Protein AF-A0A4U6RSF4-F1 (afdb_monomer_lite)

Foldseek 3Di:
DDDFDFPDWDKAWPDVVQTWIKIWTDGPNDTDIDIDTNVNVVVVVVVVVVVVVVVVVVVVVVD

Sequence (63 aa):
MSVQRATNIAVSTASAAPLRGTIEIDCSGTVATFAIDEEMAHRLCADLERFLTQAQHKTRAAR

pLDDT: mean 79.71, std 13.42, range [44.09, 91.5]

Radius of gyration: 15.29 Å; chains: 1; bounding box: 34×22×41 Å

Structure (mmCIF, N/CA/C/O backbone):
data_AF-A0A4U6RSF4-F1
#
_entry.id   AF-A0A4U6RSF4-F1
#
loop_
_atom_site.group_PDB
_atom_site.id
_atom_site.type_symbol
_atom_site.label_atom_id
_atom_site.label_alt_id
_atom_site.label_comp_id
_atom_site.label_asym_id
_atom_site.label_entity_id
_atom_site.label_seq_id
_atom_site.pdbx_PDB_ins_code
_atom_site.Cartn_x
_atom_site.Cartn_y
_atom_site.Cartn_z
_atom_site.occupancy
_atom_site.B_iso_or_equiv
_atom_site.auth_seq_id
_atom_site.auth_comp_id
_atom_site.auth_asym_id
_atom_site.auth_atom_id
_atom_site.pdbx_PDB_model_num
ATOM 1 N N . MET A 1 1 ? -11.067 15.530 15.739 1.00 44.88 1 MET A N 1
ATOM 2 C CA . MET A 1 1 ? -10.640 14.566 14.703 1.00 44.88 1 MET A CA 1
ATOM 3 C C . MET A 1 1 ? -10.903 13.171 15.243 1.00 44.88 1 MET A C 1
ATOM 5 O O . MET A 1 1 ? -10.468 12.898 16.355 1.00 44.88 1 MET A O 1
ATOM 9 N N . SER A 1 2 ? -11.660 12.331 14.538 1.00 60.59 2 SER A N 1
ATOM 10 C CA . SER A 1 2 ? -11.838 10.923 14.907 1.00 60.59 2 SER A CA 1
ATOM 11 C C . SER A 1 2 ? -10.646 10.121 14.386 1.00 60.59 2 SER A C 1
ATOM 13 O O . SER A 1 2 ? -10.344 10.153 13.197 1.00 60.59 2 SER A O 1
ATOM 15 N N . VAL A 1 3 ? -9.941 9.427 15.278 1.00 70.06 3 VAL A N 1
ATOM 16 C CA . VAL A 1 3 ? -8.895 8.475 14.889 1.00 70.06 3 VAL A CA 1
ATOM 17 C C . VAL A 1 3 ? -9.582 7.138 14.649 1.00 70.06 3 VAL A C 1
ATOM 19 O O . VAL A 1 3 ? -10.114 6.545 15.586 1.00 70.06 3 VAL A O 1
ATOM 22 N N . GLN A 1 4 ? -9.610 6.677 13.401 1.00 68.62 4 GLN A N 1
ATOM 23 C CA . GLN A 1 4 ? -10.074 5.330 13.084 1.00 68.62 4 GLN A CA 1
ATOM 24 C C . GLN A 1 4 ? -8.899 4.362 13.177 1.00 68.62 4 GLN A C 1
ATOM 26 O O . GLN A 1 4 ? -7.830 4.602 12.615 1.00 68.62 4 GLN A O 1
ATOM 31 N N . ARG A 1 5 ? -9.084 3.278 13.933 1.00 78.88 5 ARG A N 1
ATOM 32 C CA . ARG A 1 5 ? -8.064 2.244 14.076 1.00 78.88 5 ARG A CA 1
ATOM 33 C C . ARG A 1 5 ? -8.166 1.301 12.884 1.00 78.88 5 ARG A C 1
ATOM 35 O O . ARG A 1 5 ? -9.182 0.628 12.732 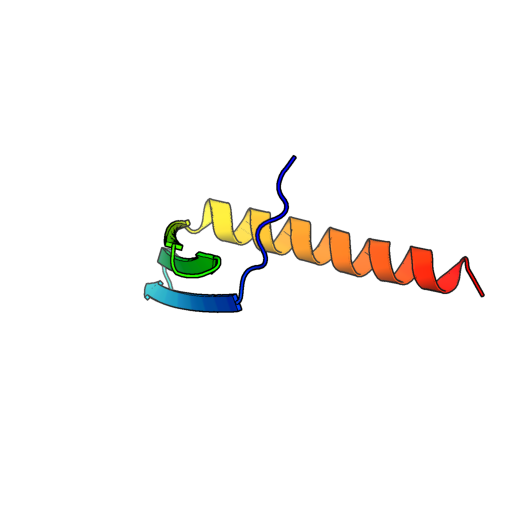1.00 78.88 5 ARG A O 1
ATOM 42 N N . ALA A 1 6 ? -7.106 1.238 12.086 1.00 81.38 6 ALA A N 1
ATOM 43 C CA . ALA A 1 6 ? -6.947 0.167 11.115 1.00 81.38 6 ALA A CA 1
ATOM 44 C C . ALA A 1 6 ? -6.866 -1.165 11.875 1.00 81.38 6 ALA A C 1
ATOM 46 O O . ALA A 1 6 ? -6.043 -1.328 12.780 1.00 81.38 6 ALA A O 1
ATOM 47 N N . THR A 1 7 ? -7.768 -2.080 11.548 1.00 84.88 7 THR A N 1
ATOM 48 C CA . THR A 1 7 ? -7.852 -3.416 12.151 1.00 84.88 7 THR A CA 1
ATOM 49 C C . THR A 1 7 ? -7.157 -4.460 11.293 1.00 84.88 7 THR A C 1
ATOM 51 O O . THR A 1 7 ? -6.573 -5.396 11.834 1.00 84.88 7 THR A O 1
ATOM 54 N N . ASN A 1 8 ? -7.159 -4.260 9.975 1.00 86.38 8 ASN A N 1
ATOM 55 C CA . ASN A 1 8 ? -6.458 -5.103 9.025 1.00 86.38 8 ASN A CA 1
ATOM 56 C C . ASN A 1 8 ? -5.909 -4.261 7.867 1.00 86.38 8 ASN A C 1
ATOM 58 O O . ASN A 1 8 ? -6.545 -3.290 7.451 1.00 86.38 8 ASN A O 1
ATOM 62 N N . ILE A 1 9 ? -4.730 -4.631 7.369 1.00 87.94 9 ILE A N 1
ATOM 63 C CA . ILE A 1 9 ? -4.095 -4.016 6.201 1.00 87.94 9 ILE A CA 1
ATOM 64 C C . ILE A 1 9 ? -3.654 -5.149 5.279 1.00 87.94 9 ILE A C 1
ATOM 66 O O . ILE A 1 9 ? -2.794 -5.947 5.653 1.00 87.94 9 ILE A O 1
ATOM 70 N N . ALA A 1 10 ? -4.232 -5.210 4.083 1.00 88.75 10 ALA A N 1
ATOM 71 C CA . ALA A 1 10 ? -3.853 -6.159 3.044 1.00 88.75 10 ALA A CA 1
ATOM 72 C C . ALA A 1 10 ? -3.186 -5.416 1.884 1.00 88.75 10 ALA A C 1
ATOM 74 O O . ALA A 1 10 ? -3.654 -4.362 1.455 1.00 88.75 10 ALA A O 1
ATOM 75 N N . VAL A 1 11 ? -2.079 -5.965 1.381 1.00 87.38 11 VAL A N 1
ATOM 76 C CA . VAL A 1 11 ? -1.353 -5.418 0.230 1.00 87.38 11 VAL A CA 1
ATOM 77 C C . VAL A 1 11 ? -1.285 -6.487 -0.846 1.00 87.38 11 VAL A C 1
ATOM 79 O O . VAL A 1 11 ? -0.754 -7.573 -0.615 1.00 87.38 11 VAL A O 1
ATOM 82 N N . SER A 1 12 ? -1.806 -6.157 -2.022 1.00 87.19 12 SER A N 1
ATOM 83 C CA . SER A 1 12 ? -1.880 -7.058 -3.167 1.00 87.19 12 SER A CA 1
ATOM 84 C C . SER A 1 12 ? -1.144 -6.447 -4.350 1.00 87.19 12 SER A C 1
ATOM 86 O O . SER A 1 12 ? -1.501 -5.369 -4.826 1.00 87.19 12 SER A O 1
ATOM 88 N N . THR A 1 13 ? -0.123 -7.140 -4.847 1.00 88.06 13 THR A N 1
ATOM 89 C CA . THR A 1 13 ? 0.668 -6.699 -6.004 1.00 88.06 13 THR A CA 1
ATOM 90 C C . THR A 1 13 ? 0.122 -7.341 -7.273 1.00 88.06 13 THR A C 1
ATOM 92 O O . THR A 1 13 ? 0.107 -8.563 -7.396 1.00 88.06 13 THR A O 1
ATOM 95 N N . ALA A 1 14 ? -0.314 -6.519 -8.226 1.00 85.19 14 ALA A N 1
ATOM 96 C CA . ALA A 1 14 ? -0.813 -6.966 -9.524 1.00 85.19 14 ALA A CA 1
ATOM 97 C C . ALA A 1 14 ? 0.313 -7.115 -10.562 1.00 85.19 14 ALA A C 1
ATOM 99 O O . ALA A 1 14 ? 0.251 -7.991 -11.419 1.00 85.19 14 ALA A O 1
ATOM 100 N N . SER A 1 15 ? 1.344 -6.267 -10.495 1.00 83.62 15 SER A N 1
ATOM 101 C CA . SER A 1 15 ? 2.523 -6.341 -11.364 1.00 83.62 15 SER A CA 1
ATOM 102 C C . SER A 1 15 ? 3.758 -5.829 -10.634 1.00 83.62 15 SER A C 1
ATOM 104 O O . SER A 1 15 ? 3.668 -4.872 -9.866 1.00 83.62 15 SER A O 1
ATOM 106 N N . ALA A 1 16 ? 4.907 -6.456 -10.892 1.00 80.19 16 ALA A N 1
ATOM 107 C CA . ALA A 1 16 ? 6.199 -6.040 -10.352 1.00 80.19 16 ALA A CA 1
ATOM 108 C C . ALA A 1 16 ? 6.942 -5.039 -11.259 1.00 80.19 16 ALA A C 1
ATOM 110 O O . ALA A 1 16 ? 7.817 -4.333 -10.771 1.00 80.19 16 ALA A O 1
ATOM 111 N N . ALA A 1 17 ? 6.606 -4.969 -12.555 1.00 85.56 17 ALA A N 1
ATOM 112 C CA . ALA A 1 17 ? 7.222 -4.042 -13.509 1.00 85.56 17 ALA A CA 1
ATOM 113 C C . ALA A 1 17 ? 6.256 -3.708 -14.674 1.00 85.56 17 ALA A C 1
ATOM 115 O O . ALA A 1 17 ? 5.971 -4.586 -15.492 1.00 85.56 17 ALA A O 1
ATOM 116 N N . PRO A 1 18 ? 5.731 -2.468 -14.770 1.00 78.38 18 PRO A N 1
ATOM 117 C CA . PRO A 1 18 ? 5.820 -1.423 -13.748 1.00 78.38 18 PRO A CA 1
ATOM 118 C C . PRO A 1 18 ? 5.090 -1.853 -12.471 1.00 78.38 18 PRO A C 1
ATOM 120 O O . PRO A 1 18 ? 4.133 -2.638 -12.539 1.00 78.38 18 PRO A O 1
ATOM 123 N N . LEU A 1 19 ? 5.533 -1.352 -11.316 1.00 84.56 19 LEU A N 1
ATOM 124 C CA . LEU A 1 19 ? 4.922 -1.712 -10.037 1.00 84.56 19 LEU A CA 1
ATOM 125 C C . LEU A 1 19 ? 3.472 -1.215 -9.993 1.00 84.56 19 LEU A C 1
ATOM 127 O O . LEU A 1 19 ? 3.197 -0.022 -10.134 1.00 84.56 19 LEU A O 1
ATOM 131 N N . ARG A 1 20 ? 2.539 -2.146 -9.792 1.00 89.19 20 ARG A N 1
ATOM 132 C CA . ARG A 1 20 ? 1.114 -1.859 -9.608 1.00 89.19 20 ARG A CA 1
ATOM 133 C C . ARG A 1 20 ? 0.556 -2.743 -8.516 1.00 89.19 20 ARG A C 1
ATOM 135 O O . ARG A 1 20 ? 0.733 -3.961 -8.555 1.00 89.19 20 ARG A O 1
ATOM 142 N N . GLY A 1 21 ? -0.156 -2.148 -7.577 1.00 90.12 21 GLY A N 1
ATOM 143 C CA . GLY A 1 21 ? -0.760 -2.876 -6.475 1.00 90.12 21 GLY A CA 1
ATOM 144 C C . GLY A 1 21 ? -1.986 -2.181 -5.916 1.00 90.12 21 GLY A C 1
ATOM 145 O O . GLY A 1 21 ? -2.410 -1.131 -6.392 1.00 90.12 21 GLY A O 1
ATOM 146 N N . THR A 1 22 ? -2.555 -2.796 -4.894 1.00 91.50 22 THR A N 1
ATOM 147 C CA . THR A 1 22 ? -3.692 -2.281 -4.140 1.00 91.50 22 THR A CA 1
ATOM 148 C C . THR A 1 22 ? -3.426 -2.459 -2.653 1.00 91.50 22 THR A C 1
ATOM 150 O O . THR A 1 22 ? -2.862 -3.473 -2.239 1.00 91.50 22 THR A O 1
ATOM 153 N N . ILE A 1 23 ? -3.791 -1.453 -1.863 1.00 89.31 23 ILE A N 1
ATOM 154 C CA . ILE A 1 23 ? -3.823 -1.518 -0.402 1.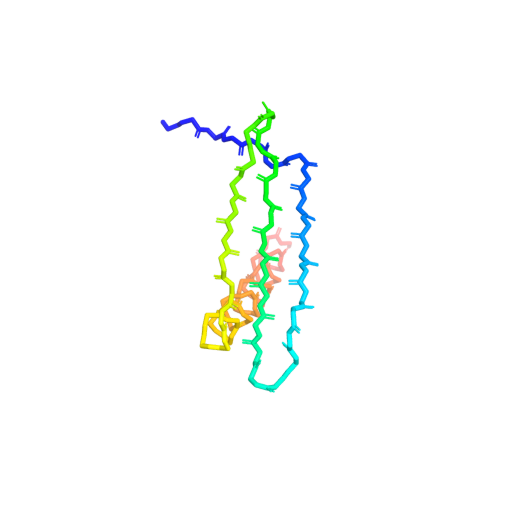00 89.31 23 ILE A CA 1
ATOM 155 C C . ILE A 1 23 ? -5.283 -1.484 0.008 1.00 89.31 23 ILE A C 1
ATOM 157 O O . ILE A 1 23 ? -6.000 -0.552 -0.351 1.00 89.31 23 ILE A O 1
ATOM 161 N N . GLU A 1 24 ? -5.695 -2.451 0.809 1.00 90.62 24 GLU A N 1
ATOM 162 C CA . GLU A 1 24 ? -6.991 -2.461 1.471 1.00 90.62 24 GLU A CA 1
ATOM 163 C C . GLU A 1 24 ? -6.780 -2.261 2.969 1.00 90.62 24 GLU A C 1
ATOM 165 O O . GLU A 1 24 ? -5.973 -2.948 3.598 1.00 90.62 24 GLU A O 1
ATOM 170 N N . ILE A 1 25 ? -7.492 -1.294 3.542 1.00 89.38 25 ILE A N 1
ATOM 171 C CA . ILE A 1 25 ? -7.432 -0.957 4.963 1.00 89.38 25 ILE A CA 1
ATOM 172 C C . ILE A 1 25 ? -8.832 -1.112 5.541 1.00 89.38 25 ILE A C 1
ATOM 174 O O . ILE A 1 25 ? -9.735 -0.353 5.190 1.00 89.38 25 ILE A O 1
ATOM 178 N N . ASP A 1 26 ? -9.006 -2.074 6.445 1.00 88.38 26 ASP A N 1
ATOM 179 C CA . ASP A 1 26 ? -10.248 -2.231 7.200 1.00 88.38 26 ASP A CA 1
ATOM 180 C C . ASP A 1 26 ? -10.221 -1.336 8.441 1.00 88.38 26 ASP A C 1
ATOM 182 O O . ASP A 1 26 ? -9.489 -1.577 9.411 1.00 88.38 26 ASP A O 1
ATOM 186 N N . CYS A 1 27 ? -11.062 -0.311 8.412 1.00 86.25 27 CYS A N 1
ATOM 187 C CA . CYS A 1 27 ? -11.353 0.580 9.516 1.00 86.25 27 CYS A CA 1
ATOM 188 C C . CYS A 1 27 ? -12.731 0.246 10.092 1.00 86.25 27 CYS A C 1
ATOM 190 O O . CYS A 1 27 ? -13.742 0.847 9.715 1.00 86.25 27 CYS A O 1
ATOM 192 N N . SER A 1 28 ? -12.774 -0.672 11.062 1.00 80.56 28 SER A N 1
ATOM 193 C CA . SER A 1 28 ? -13.982 -0.987 11.841 1.00 80.56 28 SER A CA 1
ATOM 194 C C . SER A 1 28 ? -15.210 -1.300 10.970 1.00 80.56 28 SER A C 1
ATOM 196 O O . SER A 1 28 ? -16.297 -0.776 11.214 1.00 80.56 28 SER A O 1
ATOM 198 N N . GLY A 1 29 ? -15.030 -2.123 9.933 1.00 80.69 29 GLY A N 1
ATOM 199 C CA . GLY A 1 29 ? -16.096 -2.522 9.010 1.00 80.69 29 GLY A CA 1
ATOM 200 C C . GLY A 1 29 ? -16.265 -1.604 7.797 1.00 80.69 29 GLY A C 1
ATOM 201 O O . GLY A 1 29 ? -17.148 -1.838 6.976 1.00 80.69 29 GLY A O 1
ATOM 202 N N . THR A 1 30 ? -15.428 -0.571 7.658 1.00 83.38 30 THR A N 1
ATOM 203 C CA . THR A 1 30 ? -15.291 0.205 6.417 1.00 83.38 30 THR A CA 1
ATOM 204 C C . THR A 1 30 ? -13.967 -0.141 5.755 1.00 83.38 30 THR A C 1
ATOM 206 O O . THR A 1 30 ? -12.915 0.072 6.351 1.00 83.38 30 THR A O 1
ATOM 209 N N . VAL A 1 31 ? -14.007 -0.632 4.517 1.00 86.69 31 VAL A N 1
ATOM 210 C CA . VAL A 1 31 ? -12.795 -0.943 3.749 1.00 86.69 31 VAL A CA 1
ATOM 211 C C . VAL A 1 31 ? -12.441 0.241 2.854 1.00 86.69 31 VAL A C 1
ATOM 213 O O . VAL A 1 31 ? -13.203 0.607 1.961 1.00 86.69 31 VAL A O 1
ATOM 216 N N . ALA A 1 32 ? -11.276 0.839 3.089 1.00 87.19 32 ALA A N 1
ATOM 217 C CA . ALA A 1 32 ? -10.680 1.823 2.195 1.00 87.19 32 ALA A CA 1
ATOM 218 C C . ALA A 1 32 ? -9.702 1.119 1.249 1.00 87.19 32 ALA A C 1
ATOM 220 O O . ALA A 1 32 ? -8.806 0.413 1.705 1.00 87.19 32 ALA A O 1
ATOM 221 N N . THR A 1 33 ? -9.875 1.304 -0.060 1.00 89.81 33 THR A N 1
ATOM 222 C CA . THR A 1 33 ? -9.012 0.702 -1.089 1.00 89.81 33 THR A CA 1
ATOM 223 C C . THR A 1 33 ? -8.226 1.786 -1.813 1.00 89.81 33 THR A C 1
ATOM 225 O O . THR A 1 33 ? -8.804 2.764 -2.286 1.00 89.81 33 THR A O 1
ATOM 228 N N . PHE A 1 34 ? -6.915 1.600 -1.927 1.00 88.44 34 PHE A N 1
ATOM 229 C CA . PHE A 1 34 ? -6.000 2.522 -2.592 1.00 88.44 34 PHE A CA 1
ATOM 230 C C . PHE A 1 34 ? -5.237 1.785 -3.683 1.00 88.44 34 PHE A C 1
ATOM 232 O O . PHE A 1 34 ? -4.711 0.701 -3.442 1.00 88.44 34 PHE A O 1
ATOM 239 N N . ALA A 1 35 ? -5.137 2.379 -4.869 1.00 89.12 35 ALA A N 1
ATOM 240 C CA . ALA A 1 35 ? -4.224 1.893 -5.893 1.00 89.12 35 ALA A CA 1
ATOM 241 C C . ALA A 1 35 ? -2.810 2.419 -5.612 1.00 89.12 35 ALA A C 1
ATOM 243 O O . ALA A 1 35 ? -2.630 3.602 -5.321 1.00 89.12 35 ALA A O 1
ATOM 244 N N . ILE A 1 36 ? -1.818 1.537 -5.710 1.00 88.81 36 ILE A N 1
ATOM 245 C CA . ILE A 1 36 ? -0.401 1.893 -5.694 1.00 88.81 36 ILE A CA 1
ATOM 246 C C . ILE A 1 36 ? 0.124 1.812 -7.121 1.00 88.81 36 ILE A C 1
ATOM 248 O O . ILE A 1 36 ? -0.005 0.777 -7.782 1.00 88.81 36 ILE A O 1
ATOM 252 N N . ASP A 1 37 ? 0.779 2.881 -7.550 1.00 89.62 37 ASP A N 1
ATOM 253 C CA . ASP A 1 37 ? 1.682 2.884 -8.690 1.00 89.62 37 ASP A CA 1
ATOM 254 C C . ASP A 1 37 ? 3.143 2.992 -8.229 1.00 89.62 37 ASP A C 1
ATOM 256 O O . ASP A 1 37 ? 3.458 3.154 -7.046 1.00 89.62 37 ASP A O 1
ATOM 260 N N . GLU A 1 38 ? 4.048 2.861 -9.189 1.00 86.94 38 GLU A N 1
ATOM 261 C CA . GLU A 1 38 ? 5.482 2.845 -8.948 1.00 86.94 38 GLU A CA 1
ATOM 262 C C . GLU A 1 38 ? 5.996 4.142 -8.315 1.00 86.94 38 GLU A C 1
ATOM 264 O O . GLU A 1 38 ? 6.818 4.090 -7.404 1.00 86.94 38 GLU A O 1
ATOM 269 N N . GLU A 1 39 ? 5.488 5.307 -8.716 1.00 89.75 39 GLU A N 1
ATOM 270 C CA . GLU A 1 39 ? 5.908 6.582 -8.132 1.00 89.75 39 GLU A CA 1
ATOM 271 C C . GLU A 1 39 ? 5.475 6.692 -6.664 1.00 89.75 39 GLU A C 1
ATOM 273 O O . GLU A 1 39 ? 6.282 7.037 -5.793 1.00 89.75 39 GLU A O 1
ATOM 278 N N . MET A 1 40 ? 4.217 6.354 -6.370 1.00 87.31 40 MET A N 1
ATOM 279 C CA . MET A 1 40 ? 3.680 6.363 -5.013 1.00 87.31 40 MET A CA 1
ATOM 280 C C . MET A 1 40 ? 4.439 5.391 -4.107 1.00 87.31 40 MET A C 1
ATOM 282 O O . MET A 1 40 ? 4.759 5.738 -2.969 1.00 87.31 40 MET A O 1
ATOM 286 N N . ALA A 1 41 ? 4.769 4.197 -4.602 1.00 84.44 41 ALA A N 1
ATOM 287 C CA . ALA A 1 41 ? 5.534 3.216 -3.842 1.00 84.44 41 ALA A CA 1
ATOM 288 C C . ALA A 1 41 ? 6.927 3.732 -3.464 1.00 84.44 41 ALA A C 1
ATOM 290 O O . ALA A 1 41 ? 7.329 3.610 -2.309 1.00 84.44 41 ALA A O 1
ATOM 291 N N . HIS A 1 42 ? 7.644 4.358 -4.402 1.00 88.56 42 HIS A N 1
ATOM 292 C CA . HIS A 1 42 ? 8.957 4.937 -4.117 1.00 88.56 42 HIS A CA 1
ATOM 293 C C . HIS A 1 42 ? 8.872 6.043 -3.059 1.00 88.56 42 HIS A C 1
ATOM 295 O O . HIS A 1 42 ? 9.692 6.076 -2.139 1.00 88.56 42 HIS A O 1
ATOM 301 N N . ARG A 1 43 ? 7.856 6.913 -3.143 1.00 89.19 43 ARG A N 1
ATOM 302 C CA . ARG A 1 43 ? 7.619 7.963 -2.137 1.00 89.19 43 ARG A CA 1
ATOM 303 C C . ARG A 1 43 ? 7.315 7.370 -0.760 1.00 89.19 43 ARG A C 1
ATOM 305 O O . ARG A 1 43 ? 7.937 7.773 0.217 1.00 89.19 43 ARG A O 1
ATOM 312 N N . LEU A 1 44 ? 6.427 6.375 -0.692 1.00 84.88 44 LEU A N 1
ATOM 313 C CA . LEU A 1 44 ? 6.100 5.660 0.547 1.00 84.88 44 LEU A CA 1
ATOM 314 C C . LEU A 1 44 ? 7.343 5.034 1.183 1.00 84.88 44 LEU A C 1
ATOM 316 O O . LEU A 1 44 ? 7.562 5.194 2.380 1.00 84.88 44 LEU A O 1
ATOM 320 N N . CYS A 1 45 ? 8.177 4.360 0.391 1.00 86.12 45 CYS A N 1
ATOM 321 C CA . CYS A 1 45 ? 9.423 3.772 0.874 1.00 86.12 45 CYS A CA 1
ATOM 322 C C . CYS A 1 45 ? 10.380 4.833 1.439 1.00 86.12 45 CYS A C 1
ATOM 324 O O . CYS A 1 45 ? 10.906 4.643 2.535 1.00 86.12 45 CYS A O 1
ATOM 326 N N . ALA A 1 46 ? 10.560 5.960 0.745 1.00 88.62 46 ALA A N 1
ATOM 327 C CA . ALA A 1 46 ? 11.418 7.050 1.211 1.00 88.62 46 ALA A CA 1
ATOM 328 C C . ALA A 1 46 ? 10.901 7.689 2.514 1.00 88.62 46 ALA A C 1
ATOM 330 O O . ALA A 1 46 ? 11.674 7.947 3.442 1.00 88.62 46 ALA A O 1
ATOM 331 N N . ASP A 1 47 ? 9.589 7.908 2.619 1.00 88.19 47 ASP A N 1
ATOM 332 C CA . ASP A 1 47 ? 8.967 8.465 3.822 1.00 88.19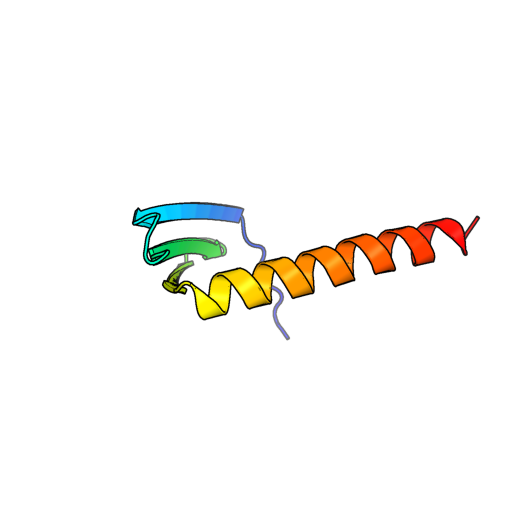 47 ASP A CA 1
ATOM 333 C C . ASP A 1 47 ? 9.062 7.496 5.010 1.00 88.19 47 ASP A C 1
ATOM 335 O O . ASP A 1 47 ? 9.356 7.918 6.133 1.00 88.19 47 ASP A O 1
ATOM 339 N N . LEU A 1 48 ? 8.877 6.193 4.769 1.00 85.75 48 LEU A N 1
ATOM 340 C CA . LEU A 1 48 ? 9.045 5.147 5.780 1.00 85.75 48 LEU A CA 1
ATOM 341 C C . LEU A 1 48 ? 10.492 5.060 6.268 1.00 85.75 48 LEU A C 1
ATOM 343 O O . LEU A 1 48 ? 10.726 5.029 7.476 1.00 85.75 48 LEU A O 1
ATOM 347 N N . GLU A 1 49 ? 11.466 5.067 5.358 1.00 87.31 49 GLU A N 1
ATOM 348 C CA . GLU A 1 49 ? 12.891 5.057 5.701 1.00 87.31 49 GLU A CA 1
ATOM 349 C C . GLU A 1 49 ? 13.259 6.270 6.562 1.00 87.31 49 GLU A C 1
ATOM 351 O O . GLU A 1 49 ? 13.895 6.137 7.617 1.00 87.31 49 GLU A O 1
ATOM 356 N N . ARG A 1 50 ? 12.785 7.458 6.171 1.00 87.62 50 ARG A N 1
ATOM 357 C CA . ARG A 1 50 ? 12.972 8.683 6.947 1.00 87.62 50 ARG A CA 1
ATOM 358 C C . ARG A 1 50 ? 12.338 8.573 8.329 1.00 87.62 50 ARG A C 1
ATOM 360 O O . ARG A 1 50 ? 12.983 8.932 9.315 1.00 87.62 50 ARG A O 1
ATOM 367 N N . PHE A 1 51 ? 11.098 8.095 8.419 1.00 83.88 51 PHE A N 1
ATOM 368 C CA . PHE A 1 51 ? 10.401 7.942 9.694 1.00 83.88 51 PHE A CA 1
ATOM 369 C C . PHE A 1 51 ? 11.140 6.977 10.625 1.00 83.88 51 PHE A C 1
ATOM 371 O O . PHE A 1 51 ? 11.383 7.321 11.780 1.00 83.88 51 PHE A O 1
ATOM 378 N N . LEU A 1 52 ? 11.550 5.807 10.129 1.00 82.00 52 LEU A N 1
ATOM 379 C CA . LEU A 1 52 ? 12.270 4.802 10.913 1.00 82.00 52 LEU A CA 1
ATOM 380 C C . LEU A 1 52 ? 13.618 5.332 11.410 1.00 82.00 52 LEU A C 1
ATOM 382 O O . LEU A 1 52 ? 13.933 5.210 12.595 1.00 82.00 52 LEU A O 1
ATOM 386 N N . THR A 1 53 ? 14.371 6.002 10.539 1.00 84.19 53 THR A N 1
ATOM 387 C CA . THR A 1 53 ? 15.665 6.600 10.891 1.00 84.19 53 THR A CA 1
ATOM 388 C C . THR A 1 53 ? 15.500 7.711 11.936 1.00 84.19 53 THR A C 1
ATOM 390 O O . THR A 1 53 ? 16.238 7.775 12.921 1.00 84.19 53 THR A O 1
ATOM 393 N N . GLN A 1 54 ? 14.492 8.576 11.790 1.00 73.12 54 GLN A N 1
ATOM 394 C CA . GLN A 1 54 ? 14.230 9.656 12.749 1.00 73.12 54 GLN A CA 1
ATOM 395 C C . GLN A 1 54 ? 13.652 9.153 14.083 1.00 73.12 54 GLN A C 1
ATOM 397 O O . GLN A 1 54 ? 13.989 9.693 15.141 1.00 73.12 54 GLN A O 1
ATOM 402 N N . ALA A 1 55 ? 12.823 8.107 14.063 1.00 61.00 55 ALA A N 1
ATOM 403 C CA . ALA A 1 55 ? 12.292 7.470 15.265 1.00 61.00 55 ALA A CA 1
ATOM 404 C C . ALA A 1 55 ? 13.416 6.855 16.113 1.00 61.00 55 ALA A C 1
ATOM 406 O O . ALA A 1 55 ? 13.448 7.059 17.329 1.00 61.00 55 ALA A O 1
ATOM 407 N N . GLN A 1 56 ? 14.396 6.203 15.478 1.00 58.16 56 GLN A N 1
ATOM 408 C CA . GLN A 1 56 ? 15.570 5.658 16.167 1.00 58.16 56 GLN A CA 1
ATOM 409 C C . GLN A 1 56 ? 16.401 6.742 16.873 1.00 58.16 56 GLN A C 1
ATOM 411 O O . GLN A 1 56 ? 16.883 6.526 17.989 1.00 58.16 56 GLN A O 1
ATOM 416 N N . HIS A 1 57 ? 16.530 7.932 16.278 1.00 54.09 57 HIS A N 1
ATOM 417 C CA . HIS A 1 57 ? 17.247 9.045 16.906 1.00 54.09 57 HIS A CA 1
ATOM 418 C C . HIS A 1 57 ? 16.510 9.641 18.114 1.00 54.09 57 HIS A C 1
ATOM 420 O O . HIS A 1 57 ? 17.154 9.976 19.109 1.00 54.09 57 HIS A O 1
ATOM 426 N N . LYS A 1 58 ? 15.1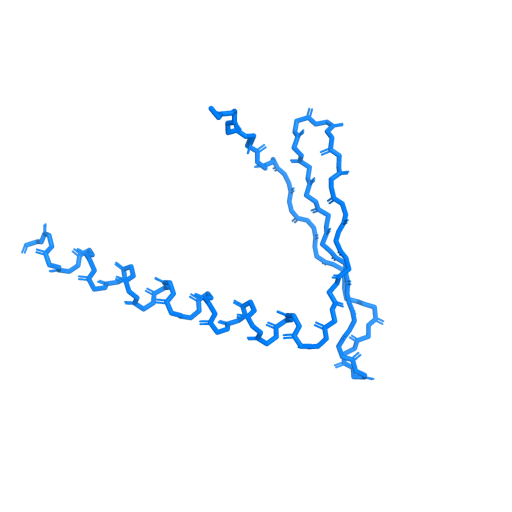73 9.721 18.081 1.00 51.19 58 LYS A N 1
ATOM 427 C CA . LYS A 1 58 ? 14.381 10.220 19.220 1.00 51.19 58 LYS A CA 1
ATOM 428 C C . LYS A 1 58 ? 14.425 9.289 20.431 1.00 51.19 58 LYS A C 1
ATOM 430 O O . LYS A 1 58 ? 14.547 9.774 21.551 1.00 51.19 58 LYS A O 1
ATOM 435 N N . THR A 1 59 ? 14.383 7.972 20.230 1.00 51.38 59 THR A N 1
ATOM 436 C CA . THR A 1 59 ? 14.481 7.004 21.338 1.00 51.38 59 THR A CA 1
ATOM 437 C C . THR A 1 59 ? 15.861 7.019 21.997 1.00 51.38 59 THR A C 1
ATOM 439 O O . THR A 1 59 ? 15.977 6.795 23.197 1.00 51.38 59 THR A O 1
ATOM 442 N N . ARG A 1 60 ? 16.917 7.325 21.235 1.00 51.47 60 ARG A N 1
ATOM 443 C CA . ARG A 1 60 ? 18.295 7.357 21.741 1.00 51.47 60 ARG A CA 1
ATOM 444 C C . ARG A 1 60 ? 18.651 8.649 22.489 1.00 51.47 60 ARG A C 1
ATOM 446 O O . ARG A 1 60 ? 19.532 8.610 23.335 1.00 51.47 60 ARG A O 1
ATOM 453 N N . ALA A 1 61 ? 17.975 9.763 22.204 1.00 50.22 61 ALA A N 1
ATOM 454 C CA . ALA A 1 61 ? 18.151 11.033 22.921 1.00 50.22 61 ALA A CA 1
ATOM 455 C C . ALA A 1 61 ? 17.339 11.128 24.231 1.0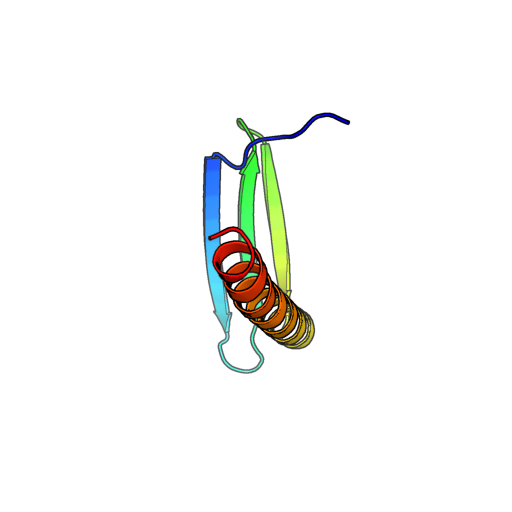0 50.22 61 ALA A C 1
ATOM 457 O O . ALA A 1 61 ? 17.553 12.047 25.014 1.00 50.22 61 ALA A O 1
ATOM 458 N N . ALA A 1 62 ? 16.404 10.202 24.464 1.00 50.97 62 ALA A N 1
ATOM 459 C CA . ALA A 1 62 ? 15.568 10.142 25.665 1.00 50.97 62 ALA A CA 1
ATOM 460 C C . ALA A 1 62 ? 16.102 9.165 26.736 1.00 50.97 62 ALA A C 1
ATOM 462 O O . ALA A 1 62 ? 15.339 8.750 27.609 1.00 50.97 62 ALA A O 1
ATOM 463 N N . ARG A 1 63 ? 17.373 8.756 26.640 1.00 44.09 63 ARG A N 1
ATOM 464 C CA . ARG A 1 63 ? 18.006 7.774 27.527 1.00 44.09 63 ARG A CA 1
ATOM 465 C C . ARG A 1 63 ? 19.186 8.369 28.276 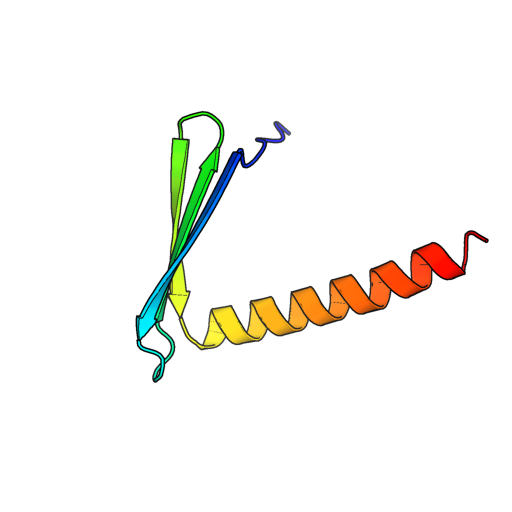1.00 44.09 63 ARG A C 1
ATOM 467 O O . ARG A 1 63 ? 19.924 9.158 27.647 1.00 44.09 63 ARG A O 1
#

Secondary structure (DSSP, 8-state):
---PPP-EEEEEEEEETTEEEEEEEEETTEEEEEEEEHHHHHHHHHHHHHHHHHHHHHHHHT-

Organism: Bradyrhizobium elkanii (NCBI:txid29448)